Protein AF-A0A8T5JR21-F1 (afdb_monomer)

Sequence (129 aa):
MVYVYMGITGIILCFYLIYIRNKKIENNDYKPICDFNDKINCSKLLISKDYQILRLPFPLIYIVFFLIATVMSIFRYAHYLFYVFIPIVLISVIMLIKFIRKKSYCLIYFLIFMQTLVIFLGSLIWEII

Nearest PDB structures (foldseek):
  6wv8-assembly1_A  TM=8.614E-01  e=2.025E-03  Pseudotevenvirus RB43

Solvent-accessible surface area (backbone atoms only — not comparable to full-atom values): 6922 Å² total; per-residue (Å²): 106,70,50,36,58,49,14,54,52,42,35,52,56,26,52,49,54,52,50,53,38,53,51,33,73,77,32,79,86,59,79,56,90,65,48,79,44,90,49,34,24,35,64,67,46,58,74,34,78,81,33,38,57,93,86,40,51,49,43,61,57,49,35,53,53,23,49,50,42,26,52,32,41,72,74,70,46,41,55,60,44,29,73,67,37,51,66,57,52,54,52,48,51,56,51,50,53,54,28,62,76,65,58,37,39,35,64,67,59,50,50,46,46,52,49,53,49,50,52,32,54,54,16,47,54,61,66,76,108

pLDDT: mean 86.33, std 7.19, range [67.69, 95.5]

Mean predicted aligned error: 5.1 Å

Secondary structure (DSSP, 8-state):
-HHHHHHHHHHHHHHHHHHHHHHHHH-TT---TT--SSSB-HHHHHHSGGGEETTEEHHHHHHHHHHHHHHHHHTT-GGGHHHHHHHHHHHHHHHHHHHHHTT-B-HHHHHHHHHHHHHHHHHHHHHH-

Foldseek 3Di:
DLLLVLLVVLLVLLVVLVVQLVVCVVPVPDDDPQCPDPLRHSNVVSPDPLCDDVNHGLSVVLNVLSVVSNVCVVVVVLLCNLVVLVVVLVSLVVSVVVSVVVSYHHPSSVSSNVSSVCSNVVSVVVNVD

Radius of gyration: 15.21 Å; Cα contacts (8 Å, |Δi|>4): 133; chains: 1; bounding box: 44×27×41 Å

Structure (mmCIF, N/CA/C/O backbone):
data_AF-A0A8T5JR21-F1
#
_entry.id   AF-A0A8T5JR21-F1
#
loop_
_atom_site.group_PDB
_atom_site.id
_atom_site.type_symbol
_atom_site.label_atom_id
_atom_site.label_alt_id
_atom_site.label_comp_id
_atom_site.label_asym_id
_atom_site.label_entity_id
_atom_site.label_seq_id
_atom_site.pdbx_PDB_ins_code
_atom_site.Cartn_x
_atom_site.Cartn_y
_atom_site.Cartn_z
_atom_site.occupancy
_atom_site.B_iso_or_equiv
_atom_site.auth_seq_id
_atom_site.auth_comp_id
_atom_site.auth_asym_id
_atom_site.auth_atom_id
_atom_site.pdbx_PDB_model_num
ATOM 1 N N . MET A 1 1 ? 5.449 -8.678 -17.322 1.00 80.50 1 MET A N 1
ATOM 2 C CA . MET A 1 1 ? 4.143 -9.316 -17.021 1.00 80.50 1 MET A CA 1
ATOM 3 C C . MET A 1 1 ? 3.869 -9.443 -15.524 1.00 80.50 1 MET A C 1
ATOM 5 O O . MET A 1 1 ? 2.746 -9.173 -15.130 1.00 80.50 1 MET A O 1
ATOM 9 N N . VAL A 1 2 ? 4.850 -9.776 -14.673 1.00 88.06 2 VAL A N 1
ATOM 10 C CA . VAL A 1 2 ? 4.652 -9.861 -13.205 1.00 88.06 2 VAL A CA 1
ATOM 11 C C . VAL A 1 2 ? 4.033 -8.584 -12.609 1.00 88.06 2 VAL A C 1
ATOM 13 O O . VAL A 1 2 ? 3.061 -8.675 -11.864 1.00 88.06 2 VAL A O 1
ATOM 16 N N . TYR A 1 3 ? 4.509 -7.397 -13.007 1.00 89.69 3 TYR A N 1
ATOM 17 C CA . TYR A 1 3 ? 3.966 -6.115 -12.528 1.00 89.69 3 TYR A CA 1
ATOM 18 C C . TYR A 1 3 ? 2.492 -5.889 -12.888 1.00 89.69 3 TYR A C 1
ATOM 20 O O . TYR A 1 3 ? 1.773 -5.261 -12.120 1.00 89.69 3 TYR A O 1
ATOM 28 N N . VAL A 1 4 ? 2.020 -6.444 -14.010 1.00 91.69 4 VAL A N 1
ATOM 29 C CA . VAL A 1 4 ? 0.605 -6.375 -14.412 1.00 91.69 4 VAL A CA 1
ATOM 30 C C . VAL A 1 4 ? -0.253 -7.190 -13.445 1.00 91.69 4 VAL A C 1
ATOM 32 O O . VAL A 1 4 ? -1.236 -6.678 -12.919 1.00 91.69 4 VAL A O 1
ATOM 35 N N . TYR A 1 5 ? 0.146 -8.429 -13.137 1.00 92.88 5 TYR A N 1
ATOM 36 C CA . TYR A 1 5 ? -0.575 -9.266 -12.172 1.00 92.88 5 TYR A CA 1
ATOM 37 C C . TYR A 1 5 ? -0.581 -8.654 -10.765 1.00 92.88 5 TYR A C 1
ATOM 39 O O . TYR A 1 5 ? -1.615 -8.652 -10.094 1.00 92.88 5 TYR A O 1
ATOM 47 N N . MET A 1 6 ? 0.550 -8.092 -10.326 1.00 92.75 6 MET A N 1
ATOM 48 C CA . MET A 1 6 ? 0.633 -7.397 -9.038 1.00 9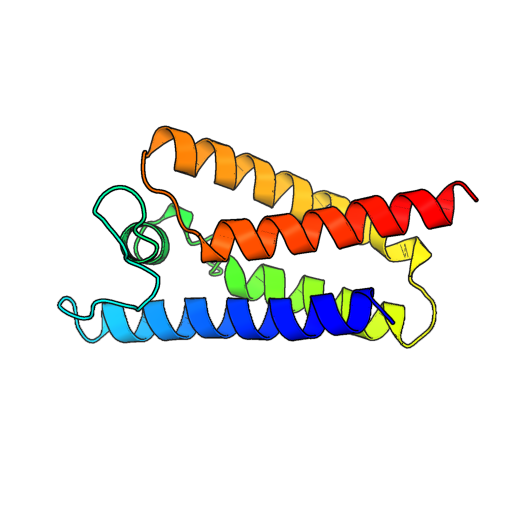2.75 6 MET A CA 1
ATOM 49 C C . MET A 1 6 ? -0.218 -6.127 -9.006 1.00 92.75 6 MET A C 1
ATOM 51 O O . MET A 1 6 ? -0.913 -5.894 -8.024 1.00 92.75 6 MET A O 1
ATOM 55 N N . GLY A 1 7 ? -0.223 -5.344 -10.086 1.00 92.75 7 GLY A N 1
ATOM 56 C CA . GLY A 1 7 ? -1.063 -4.157 -10.205 1.00 92.75 7 GLY A CA 1
ATOM 57 C C . GLY A 1 7 ? -2.553 -4.492 -10.132 1.00 92.75 7 GLY A C 1
ATOM 58 O O . GLY A 1 7 ? -3.271 -3.924 -9.314 1.00 92.75 7 GLY A O 1
ATOM 59 N N . ILE A 1 8 ? -3.014 -5.479 -10.906 1.00 94.69 8 ILE A N 1
ATOM 60 C CA . ILE A 1 8 ? -4.425 -5.902 -10.914 1.00 94.69 8 ILE A CA 1
ATOM 61 C C . ILE A 1 8 ? -4.853 -6.419 -9.535 1.00 94.69 8 ILE A C 1
ATOM 63 O O . ILE A 1 8 ? -5.875 -5.992 -8.998 1.00 94.69 8 ILE A O 1
ATOM 67 N N . THR A 1 9 ? -4.071 -7.318 -8.934 1.00 95.00 9 THR A N 1
ATOM 68 C CA . THR A 1 9 ? -4.394 -7.860 -7.603 1.00 95.00 9 THR A CA 1
ATOM 69 C C . THR A 1 9 ? -4.342 -6.783 -6.518 1.00 95.00 9 THR A C 1
ATOM 71 O O . THR A 1 9 ? -5.226 -6.746 -5.665 1.00 95.00 9 THR A O 1
ATOM 74 N N . GLY A 1 10 ? -3.386 -5.854 -6.588 1.00 94.19 10 GLY A N 1
ATOM 75 C CA . GLY A 1 10 ? -3.304 -4.703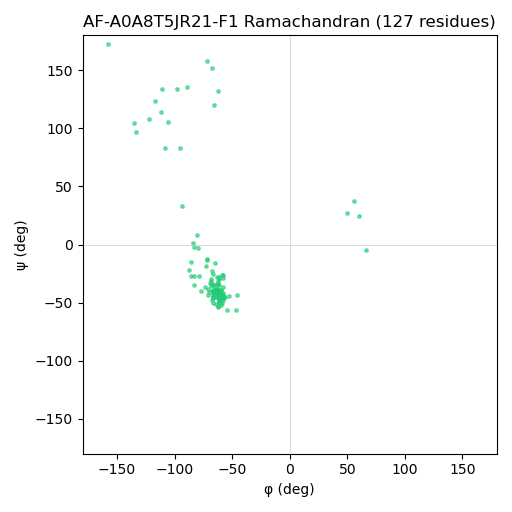 -5.689 1.00 94.19 10 GLY A CA 1
ATOM 76 C C . GLY A 1 10 ? -4.522 -3.785 -5.784 1.00 94.19 10 GLY A C 1
ATOM 77 O O . GLY A 1 10 ? -5.068 -3.377 -4.757 1.00 94.19 10 GLY A O 1
ATOM 78 N N . ILE A 1 11 ? -5.021 -3.529 -6.998 1.00 94.94 11 ILE A N 1
ATOM 79 C CA . ILE A 1 11 ? -6.258 -2.767 -7.228 1.00 94.94 11 ILE A CA 1
ATOM 80 C C . ILE A 1 11 ? -7.458 -3.472 -6.579 1.00 94.94 11 ILE A C 1
ATOM 82 O O . ILE A 1 11 ? -8.222 -2.830 -5.855 1.00 94.94 11 ILE A O 1
ATOM 86 N N . ILE A 1 12 ? -7.602 -4.788 -6.773 1.00 95.50 12 ILE A N 1
ATOM 87 C CA . ILE A 1 12 ? -8.690 -5.581 -6.173 1.00 95.50 12 ILE A CA 1
ATOM 88 C C . ILE A 1 12 ? -8.652 -5.488 -4.641 1.00 95.50 12 ILE A C 1
ATOM 90 O O . ILE A 1 12 ? -9.678 -5.222 -4.010 1.00 95.50 12 ILE A O 1
ATOM 94 N N . LEU A 1 13 ? -7.471 -5.646 -4.031 1.00 93.50 13 LEU A N 1
ATOM 95 C CA . LEU A 1 13 ? -7.305 -5.531 -2.579 1.00 93.50 13 LEU A CA 1
ATOM 96 C C . LEU A 1 13 ? -7.662 -4.127 -2.067 1.00 93.50 13 LEU A C 1
ATOM 98 O O . LEU A 1 13 ? -8.290 -3.994 -1.014 1.00 93.50 13 LEU A O 1
ATOM 102 N N . CYS A 1 14 ? -7.311 -3.078 -2.814 1.00 93.38 14 CYS A N 1
ATOM 103 C CA . CYS A 1 14 ? -7.657 -1.707 -2.451 1.00 93.38 14 CYS A CA 1
ATOM 104 C C . CYS A 1 14 ? -9.169 -1.454 -2.511 1.00 93.38 14 CYS A C 1
ATOM 106 O O . CYS A 1 14 ? -9.727 -0.882 -1.572 1.00 93.38 14 CYS A O 1
ATOM 108 N N . PHE A 1 15 ? -9.849 -1.915 -3.566 1.00 93.44 15 PHE A N 1
ATOM 109 C CA . PHE A 1 15 ? -11.310 -1.833 -3.654 1.00 93.44 15 PHE A CA 1
ATOM 110 C C . PHE A 1 15 ? -11.989 -2.594 -2.522 1.00 93.44 15 PHE A C 1
ATOM 112 O O . PHE A 1 15 ? -12.947 -2.096 -1.931 1.00 93.44 15 PHE A O 1
ATOM 119 N N . TYR A 1 16 ? -11.462 -3.762 -2.162 1.00 91.44 16 TYR A N 1
ATOM 120 C CA . TYR A 1 16 ? -11.985 -4.538 -1.048 1.00 91.44 16 TYR A CA 1
ATOM 121 C C . TYR A 1 16 ? -11.859 -3.798 0.298 1.00 91.44 16 TYR A C 1
ATOM 123 O O . TYR A 1 16 ? -12.814 -3.781 1.075 1.00 91.44 16 TYR A O 1
ATOM 131 N N . LEU A 1 17 ? -10.744 -3.102 0.558 1.00 89.75 17 LEU A N 1
ATOM 132 C CA . LEU A 1 17 ? -10.600 -2.249 1.749 1.00 89.75 17 LEU A CA 1
ATOM 133 C C . LEU A 1 17 ? -11.607 -1.091 1.775 1.00 89.75 17 LEU A C 1
ATOM 135 O O . LEU A 1 17 ? -12.179 -0.799 2.827 1.00 89.75 17 LEU A O 1
ATOM 139 N N . ILE A 1 18 ? -11.847 -0.451 0.626 1.00 90.06 18 ILE A N 1
ATOM 140 C CA . ILE A 1 18 ? -12.844 0.621 0.500 1.00 90.06 18 ILE A CA 1
ATOM 141 C C . ILE A 1 18 ? -14.252 0.072 0.763 1.00 90.06 18 ILE A C 1
ATOM 143 O O . ILE A 1 18 ? -15.004 0.665 1.536 1.00 90.06 18 ILE A O 1
ATOM 147 N N . TYR A 1 19 ? -14.585 -1.083 0.183 1.00 90.06 19 TYR A N 1
ATOM 148 C CA . TYR A 1 19 ? -15.869 -1.752 0.385 1.00 90.06 19 TYR A CA 1
ATOM 149 C C . TYR A 1 19 ? -16.114 -2.088 1.860 1.00 90.06 19 TYR A C 1
ATOM 151 O O . TYR A 1 19 ? -17.152 -1.721 2.410 1.00 90.06 19 TYR A O 1
ATOM 159 N N . ILE A 1 20 ? -15.147 -2.735 2.525 1.00 89.38 20 ILE A N 1
ATOM 160 C CA . ILE A 1 20 ? -15.256 -3.073 3.952 1.00 89.38 20 ILE A CA 1
ATOM 161 C C . ILE A 1 20 ? -15.468 -1.817 4.788 1.00 89.38 20 ILE A C 1
ATOM 163 O O . ILE A 1 20 ? -16.295 -1.825 5.699 1.00 89.38 20 ILE A O 1
ATOM 167 N N . ARG A 1 21 ? -14.727 -0.744 4.494 1.00 87.31 21 ARG A N 1
ATOM 168 C CA . ARG A 1 21 ? -14.862 0.514 5.225 1.00 87.31 21 ARG A CA 1
ATOM 169 C C . ARG A 1 21 ? -16.277 1.061 5.121 1.00 87.31 21 ARG A C 1
ATOM 171 O O . ARG A 1 21 ? -16.865 1.358 6.154 1.00 87.31 21 ARG A O 1
ATOM 178 N N . ASN A 1 22 ? -16.811 1.184 3.908 1.00 87.00 22 ASN A N 1
ATOM 179 C CA . ASN A 1 22 ? -18.152 1.727 3.697 1.00 87.00 22 ASN A CA 1
ATOM 180 C C . ASN A 1 22 ? -19.200 0.865 4.407 1.00 87.00 22 ASN A C 1
ATOM 182 O O . ASN A 1 22 ? -20.002 1.381 5.178 1.00 87.00 22 ASN A O 1
ATOM 186 N N . LYS A 1 23 ? -19.094 -0.459 4.269 1.00 87.88 23 LYS A N 1
ATOM 187 C CA . LYS A 1 23 ? -20.004 -1.398 4.928 1.00 87.88 23 LYS A CA 1
ATOM 188 C C . LYS A 1 23 ? -19.945 -1.326 6.452 1.00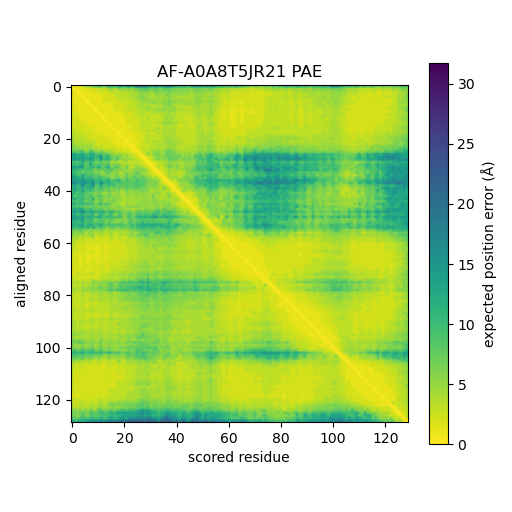 87.88 23 LYS A C 1
ATOM 190 O O . LYS A 1 23 ? -20.960 -1.511 7.110 1.00 87.88 23 LYS A O 1
ATOM 195 N N . LYS A 1 24 ? -18.772 -1.046 7.025 1.00 84.25 24 LYS A N 1
ATOM 196 C CA . LYS A 1 24 ? -18.619 -0.896 8.474 1.00 84.25 24 LYS A CA 1
ATOM 197 C C . LYS A 1 24 ? -19.078 0.462 9.002 1.00 84.25 24 LYS A C 1
ATOM 199 O O . LYS A 1 24 ? -19.484 0.554 10.151 1.00 84.25 24 LYS A O 1
ATOM 204 N N . ILE A 1 25 ? -19.020 1.502 8.171 1.00 84.94 25 ILE A N 1
ATOM 205 C CA . ILE A 1 25 ? -19.631 2.802 8.477 1.00 84.94 25 ILE A CA 1
ATOM 206 C C . ILE A 1 25 ? -21.161 2.670 8.491 1.00 84.94 25 ILE A C 1
ATOM 208 O O . ILE A 1 25 ? -21.809 3.247 9.356 1.00 84.94 25 ILE A O 1
ATOM 212 N N . GLU A 1 26 ? -21.728 1.896 7.561 1.00 88.25 26 GLU A N 1
ATOM 213 C CA . GLU A 1 26 ? -23.172 1.630 7.492 1.00 88.25 26 GLU A CA 1
ATOM 214 C C . GLU A 1 26 ? -23.654 0.670 8.589 1.00 88.25 26 GLU A C 1
ATOM 216 O O . GLU A 1 26 ? -24.751 0.832 9.117 1.00 88.25 26 GLU A O 1
ATOM 221 N N . ASN A 1 27 ? -22.840 -0.325 8.949 1.00 86.94 27 ASN A N 1
ATOM 222 C CA . ASN A 1 27 ? -23.166 -1.318 9.964 1.00 86.94 27 ASN A CA 1
ATOM 223 C C . ASN A 1 27 ? -21.972 -1.556 10.902 1.00 86.94 27 ASN A C 1
ATOM 225 O O . ASN A 1 27 ? -21.017 -2.258 10.554 1.00 86.94 27 ASN A O 1
ATOM 229 N N . ASN A 1 28 ? -22.052 -1.009 12.117 1.00 77.50 28 ASN A N 1
ATOM 230 C CA . ASN A 1 28 ? -20.990 -1.121 13.122 1.00 77.50 28 ASN A CA 1
ATOM 231 C C . ASN A 1 28 ? -20.698 -2.573 13.546 1.00 77.50 28 ASN A C 1
ATOM 233 O O . ASN A 1 28 ? -19.548 -2.885 13.869 1.00 77.50 28 ASN A O 1
ATOM 237 N N . ASP A 1 29 ? -21.691 -3.465 13.474 1.00 81.88 29 ASP A N 1
ATOM 238 C CA . ASP A 1 29 ? -21.556 -4.881 13.841 1.00 81.88 29 ASP A CA 1
ATOM 239 C C . ASP A 1 29 ? -20.977 -5.736 12.703 1.00 81.88 29 ASP A C 1
ATOM 241 O O . ASP A 1 29 ? -20.722 -6.933 12.864 1.00 81.88 29 ASP A O 1
ATOM 245 N N . TYR A 1 30 ? -20.709 -5.138 11.536 1.00 80.50 30 TYR A N 1
ATOM 246 C CA . TYR A 1 30 ? -20.099 -5.851 10.422 1.00 80.50 30 TYR A CA 1
ATOM 247 C C . TYR A 1 30 ? -18.668 -6.298 10.756 1.00 80.50 30 TYR A C 1
ATOM 249 O O . TYR A 1 30 ? -17.757 -5.488 10.993 1.00 80.50 30 TYR A O 1
ATOM 257 N N . LYS A 1 31 ? -18.448 -7.617 10.712 1.00 79.50 31 LYS A N 1
ATOM 258 C CA . LYS A 1 31 ? -17.136 -8.246 10.880 1.00 79.50 31 LYS A CA 1
ATOM 259 C C . LYS A 1 31 ? -16.610 -8.742 9.525 1.00 79.50 31 LYS A C 1
ATOM 261 O O . LYS A 1 31 ? -17.109 -9.739 9.007 1.00 79.50 31 LYS A O 1
ATOM 266 N N . PRO A 1 32 ? -15.630 -8.055 8.916 1.00 80.44 32 PRO A N 1
ATOM 267 C CA . PRO A 1 32 ? -15.045 -8.489 7.656 1.00 80.44 32 PRO A CA 1
ATOM 268 C C . PRO A 1 32 ? -14.157 -9.722 7.840 1.00 80.44 32 PRO A C 1
ATOM 270 O O . PRO A 1 32 ? -13.601 -9.953 8.911 1.00 80.44 32 PRO A O 1
ATOM 273 N N . ILE A 1 33 ? -13.940 -10.460 6.748 1.00 78.56 33 ILE A N 1
ATOM 274 C CA . ILE A 1 33 ? -13.118 -11.686 6.720 1.00 78.56 33 ILE A CA 1
ATOM 275 C C . ILE A 1 33 ? -11.681 -11.425 7.204 1.00 78.56 33 ILE A C 1
ATOM 277 O O . ILE A 1 33 ? -11.031 -12.302 7.759 1.00 78.56 33 ILE A O 1
ATOM 281 N N . CYS A 1 34 ? -11.176 -10.204 7.024 1.00 77.88 34 CYS A N 1
ATOM 282 C CA . CYS A 1 34 ? -9.831 -9.821 7.443 1.00 77.88 34 CYS A CA 1
ATOM 283 C C . CYS A 1 34 ? -9.676 -9.498 8.936 1.00 77.88 34 CYS A C 1
ATOM 285 O O . CYS A 1 34 ? -8.557 -9.215 9.364 1.00 77.88 34 CYS A O 1
ATOM 287 N N . ASP A 1 35 ? -10.761 -9.528 9.715 1.00 81.38 35 ASP A N 1
ATOM 288 C CA . ASP A 1 35 ? -10.721 -9.365 11.168 1.00 81.38 35 ASP A CA 1
ATOM 289 C C . ASP A 1 35 ? -10.679 -10.739 11.851 1.00 81.38 35 ASP A C 1
ATOM 291 O O . ASP A 1 35 ? -11.698 -11.276 12.294 1.00 81.38 35 ASP A O 1
ATOM 295 N N . PHE A 1 36 ? -9.476 -11.306 11.947 1.00 76.44 36 PHE A N 1
ATOM 296 C CA . PHE A 1 36 ? -9.262 -12.620 12.558 1.00 76.44 36 PHE A CA 1
ATOM 297 C C . PHE A 1 36 ? -9.304 -12.571 14.090 1.00 76.44 36 PHE A C 1
ATOM 299 O O . PHE A 1 36 ? -9.844 -13.476 14.722 1.00 76.44 36 PHE A O 1
ATOM 306 N N . ASN A 1 37 ? -8.728 -11.531 14.703 1.00 76.12 37 ASN A N 1
ATOM 307 C CA . ASN A 1 37 ? -8.632 -11.396 16.161 1.00 76.12 37 ASN A CA 1
ATOM 308 C C . ASN A 1 37 ? -8.439 -9.920 16.566 1.00 76.12 37 ASN A C 1
ATOM 310 O O . ASN A 1 37 ? -8.163 -9.076 15.719 1.00 76.12 37 ASN A O 1
ATOM 314 N N . ASP A 1 38 ? -8.490 -9.587 17.855 1.00 69.94 38 ASP A N 1
ATOM 315 C CA . ASP A 1 38 ? -8.348 -8.207 18.346 1.00 69.94 38 ASP A CA 1
ATOM 316 C C . ASP A 1 38 ? -7.028 -7.529 17.960 1.00 69.94 38 ASP A C 1
ATOM 318 O O . ASP A 1 38 ? -6.980 -6.301 17.839 1.00 69.94 38 ASP A O 1
ATOM 322 N N . LYS A 1 39 ? -5.977 -8.332 17.736 1.00 71.25 39 LYS A N 1
ATOM 323 C CA . LYS A 1 39 ? -4.661 -7.888 17.250 1.00 71.25 39 LYS A CA 1
ATOM 324 C C . LYS A 1 39 ? -4.605 -7.731 15.724 1.00 71.25 39 LYS A C 1
ATOM 326 O O . LYS A 1 39 ? -3.899 -6.847 15.244 1.00 71.25 39 LYS A O 1
ATOM 331 N N . ILE A 1 40 ? -5.317 -8.575 14.967 1.00 77.50 40 ILE A N 1
ATOM 332 C CA . ILE A 1 40 ? -5.377 -8.540 13.494 1.00 77.50 40 ILE A CA 1
ATOM 333 C C . ILE A 1 40 ? -6.763 -8.036 13.104 1.00 77.50 40 ILE A C 1
ATOM 335 O O . ILE A 1 40 ? -7.685 -8.819 12.871 1.00 77.50 40 ILE A O 1
ATOM 339 N N . ASN A 1 41 ? -6.904 -6.714 13.112 1.00 78.75 41 ASN A N 1
ATOM 340 C CA . ASN A 1 41 ? -8.172 -6.028 12.934 1.00 78.75 41 ASN A CA 1
ATOM 341 C C . ASN A 1 41 ? -7.989 -4.883 11.930 1.00 78.75 41 ASN A C 1
ATOM 343 O O . ASN A 1 41 ? -7.537 -3.784 12.269 1.00 78.75 41 ASN A O 1
ATOM 347 N N . CYS A 1 42 ? -8.328 -5.164 10.674 1.00 78.75 42 CYS A N 1
ATOM 348 C CA . CYS A 1 42 ? -8.313 -4.179 9.601 1.00 78.75 42 CYS A CA 1
ATOM 349 C C . CYS A 1 42 ? -9.411 -3.134 9.800 1.00 78.75 42 CYS A C 1
ATOM 351 O O . CYS A 1 42 ? -9.219 -1.972 9.461 1.00 78.75 42 CYS A O 1
ATOM 353 N N . SER A 1 43 ? -10.540 -3.491 10.403 1.00 78.62 43 SER A N 1
ATOM 354 C CA . SER A 1 43 ? -11.630 -2.541 10.627 1.00 78.62 43 SER A CA 1
ATOM 355 C C . SER A 1 43 ? -11.251 -1.344 11.499 1.00 78.62 43 SER A C 1
ATOM 357 O O . SER A 1 43 ? -11.583 -0.206 11.166 1.00 78.62 43 SER A O 1
ATOM 359 N N . LYS A 1 44 ? -10.527 -1.583 12.602 1.00 74.75 44 LYS A N 1
ATOM 360 C CA . LYS A 1 44 ? -10.020 -0.515 13.485 1.00 74.75 44 LYS A CA 1
ATOM 361 C C . LYS A 1 44 ? -9.138 0.465 12.711 1.00 74.75 44 LYS A C 1
ATOM 363 O O . LYS A 1 44 ? -9.190 1.670 12.944 1.00 74.75 44 LYS A O 1
ATOM 368 N N . LEU A 1 45 ? -8.360 -0.057 11.766 1.00 77.50 45 LEU A N 1
ATOM 369 C CA . LEU A 1 45 ? -7.497 0.715 10.880 1.00 77.50 45 LEU A CA 1
ATOM 370 C C . LEU A 1 45 ? -8.319 1.593 9.933 1.00 77.50 45 LEU A C 1
ATOM 372 O O . LEU A 1 45 ? -8.082 2.795 9.881 1.00 77.50 45 LEU A O 1
ATOM 376 N N . LEU A 1 46 ? -9.307 1.003 9.253 1.00 78.38 46 LEU A N 1
ATOM 377 C CA . LEU A 1 46 ? -10.161 1.633 8.236 1.00 78.38 46 LEU A CA 1
ATOM 378 C C . LEU A 1 46 ? -11.015 2.797 8.764 1.00 78.38 46 LEU A C 1
ATOM 380 O O . LEU A 1 46 ? -11.319 3.737 8.025 1.00 78.38 46 LEU A O 1
ATOM 384 N N . ILE A 1 47 ? -11.412 2.730 10.036 1.00 78.94 47 ILE A N 1
ATOM 385 C CA . ILE A 1 47 ? -12.199 3.775 10.709 1.00 78.94 47 ILE A CA 1
ATOM 386 C C . ILE A 1 47 ? -11.287 4.850 11.321 1.00 78.94 47 ILE A C 1
ATOM 388 O O . ILE A 1 47 ? -11.710 5.983 11.549 1.00 78.94 47 ILE A O 1
ATOM 392 N N . SER A 1 48 ? -10.014 4.533 11.577 1.00 77.38 48 SER A N 1
ATOM 393 C CA . SER A 1 48 ? -9.092 5.478 12.205 1.00 77.38 48 SER A CA 1
ATOM 394 C C . SER A 1 48 ? -8.771 6.679 11.307 1.00 77.38 48 SER A C 1
ATOM 396 O O . SER A 1 48 ? -8.719 6.568 10.084 1.00 77.38 48 SER A O 1
ATOM 398 N N . LYS A 1 49 ? -8.458 7.830 11.921 1.00 70.38 49 LYS A N 1
ATOM 399 C CA . LYS A 1 49 ? -7.995 9.032 11.197 1.00 70.38 49 LYS A C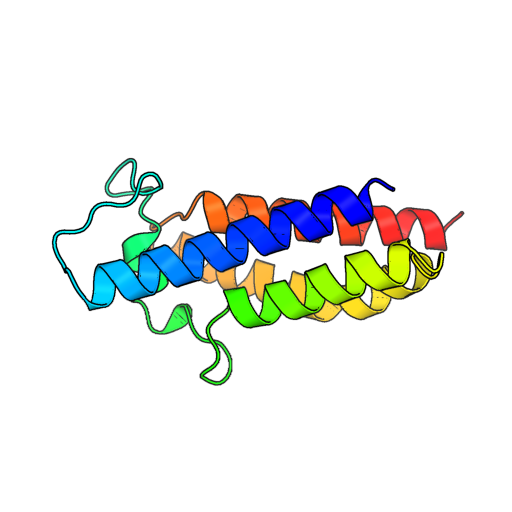A 1
ATOM 400 C C . LYS A 1 49 ? -6.728 8.786 10.371 1.00 70.38 49 LYS A C 1
ATOM 402 O O . LYS A 1 49 ? -6.526 9.453 9.365 1.00 70.38 49 LYS A O 1
ATOM 407 N N . ASP A 1 50 ? -5.905 7.812 10.765 1.00 72.19 50 ASP A N 1
ATOM 408 C CA . ASP A 1 50 ? -4.699 7.440 10.021 1.00 72.19 50 ASP A CA 1
ATOM 409 C C . ASP A 1 50 ? -5.013 6.715 8.707 1.00 72.19 50 ASP A C 1
ATOM 411 O O . ASP A 1 50 ? -4.141 6.617 7.857 1.00 72.19 50 ASP A O 1
ATOM 415 N N . TYR A 1 51 ? -6.248 6.257 8.479 1.00 71.25 51 TYR A N 1
ATOM 416 C CA . TYR A 1 51 ? -6.659 5.709 7.184 1.00 71.25 51 TYR A CA 1
ATOM 417 C C . TYR A 1 51 ? -6.640 6.748 6.051 1.00 71.25 51 TYR A C 1
ATOM 419 O O . TYR A 1 51 ? -6.704 6.387 4.875 1.00 71.25 51 TYR A O 1
ATOM 427 N N . GLN A 1 52 ? -6.579 8.038 6.385 1.00 77.62 52 GLN A N 1
ATOM 428 C CA . GLN A 1 52 ? -6.584 9.124 5.418 1.00 77.62 52 GLN A CA 1
ATOM 429 C C . GLN A 1 52 ? -5.230 9.827 5.364 1.00 77.62 52 GLN A C 1
ATOM 431 O O . GLN A 1 52 ? -4.660 10.208 6.384 1.00 77.62 52 GLN A O 1
ATOM 436 N N . ILE A 1 53 ? -4.756 10.065 4.146 1.00 75.06 53 ILE A N 1
ATOM 437 C CA . ILE A 1 53 ? -3.619 10.930 3.850 1.00 75.06 53 ILE A CA 1
AT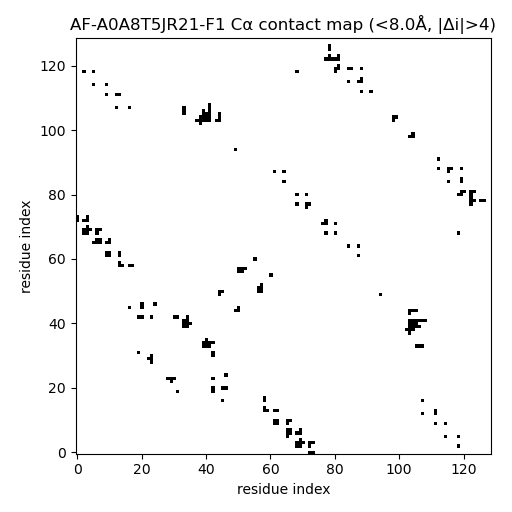OM 438 C C . ILE A 1 53 ? -4.171 12.071 3.008 1.00 75.06 53 ILE A C 1
ATOM 440 O O . ILE A 1 53 ? -4.815 11.838 1.990 1.00 75.06 53 ILE A O 1
ATOM 444 N N . LEU A 1 54 ? -3.969 13.312 3.453 1.00 71.94 54 LEU A N 1
ATOM 445 C CA . LEU A 1 54 ? -4.476 14.494 2.747 1.00 71.94 54 LEU A CA 1
ATOM 446 C C . LEU A 1 54 ? -6.008 14.456 2.511 1.00 71.94 54 LEU A C 1
ATOM 448 O O . LEU A 1 54 ? -6.495 14.855 1.461 1.00 71.94 54 LEU A O 1
ATOM 452 N N . ARG A 1 55 ? -6.773 13.935 3.487 1.00 75.81 55 ARG A N 1
ATOM 453 C CA . ARG A 1 55 ? -8.232 13.656 3.420 1.00 75.81 55 ARG A CA 1
ATOM 454 C C . ARG A 1 55 ? -8.655 12.564 2.430 1.00 75.81 55 ARG A C 1
ATOM 456 O O . ARG A 1 55 ? -9.819 12.165 2.445 1.00 75.81 55 ARG A O 1
ATOM 463 N N . LEU A 1 56 ? -7.735 12.021 1.637 1.00 80.00 56 LEU A N 1
ATOM 464 C CA . LEU A 1 56 ? -8.003 10.890 0.760 1.00 80.00 56 LEU A CA 1
ATOM 465 C C . LEU A 1 56 ? -7.742 9.573 1.497 1.00 80.00 56 LEU A C 1
ATOM 467 O O . LEU A 1 56 ? -6.737 9.443 2.197 1.00 80.00 56 LEU A O 1
ATOM 471 N N . PRO A 1 57 ? -8.632 8.578 1.373 1.00 84.12 57 PRO A N 1
ATOM 472 C CA . PRO A 1 57 ? -8.383 7.257 1.924 1.00 84.12 57 PRO A CA 1
ATOM 473 C C . PRO A 1 57 ? -7.152 6.632 1.255 1.00 84.12 57 PRO A C 1
ATOM 475 O O . PRO A 1 57 ? -7.048 6.610 0.029 1.00 84.12 57 PRO A O 1
ATOM 478 N N . PHE A 1 58 ? -6.239 6.097 2.065 1.00 84.19 58 PHE A N 1
ATOM 479 C CA . PHE A 1 58 ? -4.988 5.481 1.616 1.00 84.19 58 PHE A CA 1
ATOM 480 C C . PHE A 1 58 ? -5.171 4.515 0.422 1.00 84.19 58 PHE A C 1
ATOM 482 O O . PHE A 1 58 ? -4.408 4.642 -0.533 1.00 84.19 58 PHE A O 1
ATOM 489 N N . PRO A 1 59 ? -6.191 3.628 0.366 1.00 89.38 59 PRO A N 1
ATOM 490 C CA . PRO A 1 59 ? -6.302 2.681 -0.740 1.00 89.38 59 PRO A CA 1
ATOM 491 C C . PRO A 1 59 ? -6.594 3.349 -2.084 1.00 89.38 59 PRO A C 1
ATOM 493 O O . PRO A 1 59 ? -6.209 2.803 -3.110 1.00 89.38 59 PRO A O 1
ATOM 496 N N . LEU A 1 60 ? -7.214 4.539 -2.110 1.00 90.06 60 LEU A N 1
ATOM 497 C CA . LEU A 1 60 ? -7.393 5.282 -3.364 1.00 90.06 60 LEU A CA 1
ATOM 498 C C . LEU A 1 60 ? -6.051 5.734 -3.937 1.00 90.06 60 LEU A C 1
ATOM 500 O O . LEU A 1 60 ? -5.847 5.650 -5.144 1.00 90.06 60 LEU A O 1
ATOM 504 N N . ILE A 1 61 ? -5.123 6.160 -3.077 1.00 91.56 61 ILE A N 1
ATOM 505 C CA . ILE A 1 61 ? -3.770 6.527 -3.504 1.00 91.56 61 ILE A CA 1
ATOM 506 C C . ILE A 1 61 ? -3.095 5.300 -4.133 1.00 91.56 61 ILE A C 1
ATOM 508 O O . ILE A 1 61 ? -2.556 5.391 -5.230 1.00 91.56 61 ILE A O 1
ATOM 512 N N . TYR A 1 62 ? -3.200 4.129 -3.500 1.00 92.88 62 TYR A N 1
ATOM 513 C CA . TYR A 1 62 ? -2.578 2.901 -4.009 1.00 92.88 62 TYR A CA 1
ATOM 514 C C . TYR A 1 62 ? -3.204 2.411 -5.312 1.00 92.88 62 TYR A C 1
ATOM 516 O O . TYR A 1 62 ? -2.473 1.926 -6.169 1.00 92.88 62 TYR A O 1
ATOM 524 N N . ILE A 1 63 ? -4.514 2.592 -5.512 1.00 95.00 63 ILE A N 1
ATOM 525 C CA . ILE A 1 63 ? -5.164 2.300 -6.800 1.00 95.00 63 ILE A CA 1
ATOM 526 C C . ILE A 1 63 ? -4.492 3.082 -7.928 1.00 95.00 63 ILE A C 1
ATOM 528 O O . ILE A 1 63 ? -4.182 2.492 -8.959 1.00 95.00 63 ILE A O 1
ATOM 532 N N . VAL A 1 64 ? -4.211 4.375 -7.727 1.00 94.50 64 VAL A N 1
ATOM 533 C CA . VAL A 1 64 ? -3.529 5.196 -8.739 1.00 94.50 64 VAL A CA 1
ATOM 534 C C . VAL A 1 64 ? -2.137 4.635 -9.043 1.00 94.50 64 VAL A C 1
ATOM 536 O O . VAL A 1 64 ? -1.812 4.418 -10.207 1.00 94.50 64 VAL A O 1
ATOM 539 N N . PHE A 1 65 ? -1.339 4.319 -8.019 1.00 94.50 65 PHE A N 1
ATOM 540 C CA . PHE A 1 65 ? 0.006 3.761 -8.216 1.00 94.50 65 PHE A CA 1
ATOM 541 C C . PHE A 1 65 ? -0.005 2.380 -8.884 1.00 94.50 65 PHE A C 1
ATOM 543 O O . PHE A 1 65 ? 0.800 2.126 -9.779 1.00 94.50 65 PHE A O 1
ATOM 550 N N . PHE A 1 66 ? -0.927 1.490 -8.514 1.00 95.50 66 PHE A N 1
ATOM 551 C CA . PHE A 1 66 ? -1.052 0.180 -9.156 1.00 95.50 66 PHE A CA 1
ATOM 552 C C . PHE A 1 66 ? -1.565 0.275 -10.596 1.00 95.50 66 PHE A C 1
ATOM 554 O O . PHE A 1 66 ? -1.148 -0.515 -11.447 1.00 95.50 66 PHE A O 1
ATOM 561 N N . LEU A 1 67 ? -2.422 1.251 -10.897 1.00 95.50 67 LEU A N 1
ATOM 562 C CA . LEU A 1 67 ? -2.870 1.523 -12.260 1.00 95.50 67 LEU A CA 1
ATOM 563 C C . LEU A 1 67 ? -1.707 2.039 -13.114 1.00 95.50 67 LEU A C 1
ATOM 565 O O . LEU A 1 67 ? -1.485 1.515 -14.204 1.00 95.50 67 LEU A O 1
ATOM 569 N N . ILE A 1 68 ? -0.900 2.965 -12.586 1.00 94.56 68 ILE A N 1
ATOM 570 C CA . ILE A 1 68 ? 0.335 3.429 -13.234 1.00 94.56 68 ILE A CA 1
ATOM 571 C C . ILE A 1 68 ? 1.294 2.253 -13.476 1.00 94.56 68 ILE A C 1
ATOM 573 O O . ILE A 1 68 ? 1.757 2.077 -14.601 1.00 94.56 68 ILE A O 1
ATOM 577 N N . ALA A 1 69 ? 1.532 1.395 -12.478 1.00 93.50 69 ALA A N 1
ATOM 578 C CA . ALA A 1 69 ? 2.372 0.203 -12.639 1.00 93.50 69 ALA A CA 1
ATOM 579 C C . ALA A 1 69 ? 1.867 -0.744 -13.730 1.00 93.50 69 ALA A C 1
ATOM 581 O O . ALA A 1 69 ? 2.654 -1.244 -14.536 1.00 93.50 69 ALA A O 1
ATOM 582 N N . THR A 1 70 ? 0.553 -0.957 -13.787 1.00 93.56 70 THR A N 1
ATOM 583 C CA . THR A 1 70 ? -0.078 -1.808 -14.799 1.00 93.56 70 THR A CA 1
ATOM 584 C C . THR A 1 70 ? 0.124 -1.224 -16.196 1.00 93.56 70 THR A C 1
ATOM 586 O O . THR A 1 70 ? 0.629 -1.913 -17.081 1.00 93.56 70 THR A O 1
ATOM 589 N N . VAL A 1 71 ? -0.201 0.059 -16.385 1.00 94.44 71 VAL A N 1
ATOM 590 C CA . VAL A 1 71 ? -0.089 0.758 -17.672 1.00 94.44 71 VAL A CA 1
ATOM 591 C C . VAL A 1 71 ? 1.367 0.808 -18.137 1.00 94.44 71 VAL A C 1
ATOM 593 O O . VAL A 1 71 ? 1.681 0.337 -19.228 1.00 94.44 71 VAL A O 1
ATOM 596 N N . MET A 1 72 ? 2.288 1.290 -17.302 1.00 92.31 72 MET A N 1
ATOM 597 C CA . MET A 1 72 ? 3.703 1.399 -17.671 1.00 92.31 72 MET A CA 1
ATOM 598 C C . MET A 1 72 ? 4.333 0.033 -17.956 1.00 92.31 72 MET A C 1
ATOM 600 O O . MET A 1 72 ? 5.149 -0.082 -18.870 1.00 92.31 72 MET A O 1
ATOM 604 N N . SER A 1 73 ? 3.920 -1.026 -17.248 1.00 90.62 73 SER A N 1
ATOM 605 C CA . SER A 1 73 ? 4.395 -2.379 -17.548 1.00 90.62 73 SER A CA 1
ATOM 606 C C . SER A 1 73 ? 3.887 -2.913 -18.891 1.00 90.62 73 SER A C 1
ATOM 608 O O . SER A 1 73 ? 4.588 -3.735 -19.484 1.00 90.62 73 SER A O 1
ATOM 610 N N . ILE A 1 74 ? 2.706 -2.503 -19.365 1.00 92.44 74 ILE A N 1
ATOM 611 C CA . ILE A 1 74 ? 2.180 -2.891 -20.687 1.00 92.44 74 ILE A CA 1
ATOM 612 C C . ILE A 1 74 ? 2.980 -2.192 -21.792 1.00 92.44 74 ILE A C 1
ATOM 614 O O . ILE A 1 74 ? 3.405 -2.838 -22.747 1.00 92.44 74 ILE A O 1
ATOM 618 N N . PHE A 1 75 ? 3.268 -0.901 -21.618 1.00 92.19 75 PHE A N 1
ATOM 619 C CA . PHE A 1 75 ? 4.039 -0.094 -22.571 1.00 92.19 75 PHE A CA 1
ATOM 620 C C . PHE A 1 75 ? 5.564 -0.275 -22.472 1.00 92.19 75 PHE A C 1
ATOM 622 O O . PHE A 1 75 ? 6.311 0.438 -23.133 1.00 92.19 75 PHE A O 1
ATOM 629 N N . ARG A 1 76 ? 6.041 -1.241 -21.673 1.00 87.56 76 ARG A N 1
ATOM 630 C CA . ARG A 1 76 ? 7.472 -1.533 -21.452 1.00 87.56 76 ARG A CA 1
ATOM 631 C C . ARG A 1 76 ? 8.281 -0.363 -20.866 1.00 87.56 76 ARG A C 1
ATOM 633 O O . ARG A 1 76 ? 9.500 -0.351 -20.971 1.00 87.56 76 ARG A O 1
ATOM 640 N N . TYR A 1 77 ? 7.625 0.555 -20.163 1.00 88.31 77 TYR A N 1
ATOM 641 C CA . TYR A 1 77 ? 8.244 1.651 -19.406 1.00 88.31 77 TYR A CA 1
ATOM 642 C C . TYR A 1 77 ? 8.484 1.277 -17.933 1.00 88.31 77 TYR A C 1
ATOM 644 O O . TYR A 1 77 ? 8.346 2.106 -17.036 1.00 88.31 77 TYR A O 1
ATOM 652 N N . ALA A 1 78 ? 8.787 0.005 -17.657 1.00 83.31 78 ALA A N 1
ATOM 653 C CA . ALA A 1 78 ? 8.882 -0.508 -16.290 1.00 83.31 78 ALA A CA 1
ATOM 654 C C . ALA A 1 78 ? 10.071 0.070 -15.499 1.00 83.31 78 ALA A C 1
ATOM 656 O O . ALA A 1 78 ? 10.010 0.108 -14.275 1.00 83.31 78 ALA A O 1
ATOM 657 N N . HIS A 1 79 ? 11.114 0.560 -16.173 1.00 83.88 79 HIS A N 1
ATOM 658 C CA . HIS A 1 79 ? 12.288 1.176 -15.543 1.00 83.88 79 HIS A CA 1
ATOM 659 C C . HIS A 1 79 ? 11.953 2.475 -14.803 1.00 83.88 79 HIS A C 1
ATOM 661 O O . HIS A 1 79 ? 12.466 2.725 -13.720 1.00 83.88 79 HIS A O 1
ATOM 667 N N . TYR A 1 80 ? 11.011 3.271 -15.310 1.00 88.81 80 TYR A N 1
ATOM 668 C CA . TYR A 1 80 ? 10.584 4.497 -14.629 1.00 88.81 80 TYR A CA 1
ATOM 669 C C . TYR A 1 80 ? 9.747 4.238 -13.366 1.00 88.81 80 TYR A C 1
ATOM 671 O O . TYR A 1 80 ? 9.525 5.162 -12.580 1.00 88.81 80 TYR A O 1
ATOM 679 N N . LEU A 1 81 ? 9.277 3.001 -13.147 1.00 89.94 81 LEU A N 1
ATOM 680 C CA . LEU A 1 81 ? 8.487 2.667 -11.960 1.00 89.94 81 LEU A CA 1
ATOM 681 C C . LEU A 1 81 ? 9.273 2.849 -10.670 1.00 89.94 81 LEU A C 1
ATOM 683 O O . LEU A 1 81 ? 8.655 3.187 -9.663 1.00 89.94 81 LEU A O 1
ATOM 687 N N . PHE A 1 82 ? 10.599 2.710 -10.711 1.00 91.25 82 PHE A N 1
ATOM 688 C CA . PHE A 1 82 ? 11.453 2.947 -9.555 1.00 91.25 82 PHE A CA 1
ATOM 689 C C . PHE A 1 82 ? 11.216 4.349 -8.984 1.00 91.25 82 PHE A C 1
ATOM 691 O O . PHE A 1 82 ? 10.771 4.488 -7.844 1.00 91.25 82 PHE A O 1
ATOM 698 N N . TYR A 1 83 ? 11.378 5.379 -9.817 1.00 91.81 83 TYR A N 1
ATOM 699 C CA . TYR A 1 83 ? 11.194 6.783 -9.440 1.00 91.81 83 TYR A CA 1
ATOM 700 C C . TYR A 1 83 ? 9.776 7.092 -8.967 1.00 91.81 83 TYR A C 1
ATOM 702 O O . TYR A 1 83 ? 9.585 7.784 -7.965 1.00 91.81 83 TYR A O 1
ATOM 710 N N . VAL A 1 84 ? 8.774 6.556 -9.666 1.00 92.88 84 VAL A N 1
ATOM 711 C CA . VAL A 1 84 ? 7.368 6.778 -9.313 1.00 92.88 84 VAL A CA 1
ATOM 712 C C . VAL A 1 84 ? 7.033 6.133 -7.966 1.00 92.88 84 VAL A C 1
ATOM 714 O O . VAL A 1 84 ? 6.242 6.689 -7.207 1.00 92.88 84 VAL A O 1
ATOM 717 N N . PHE A 1 85 ? 7.633 4.987 -7.630 1.00 94.00 85 PHE A N 1
ATOM 718 C CA . PHE A 1 85 ? 7.269 4.230 -6.432 1.00 94.00 85 PHE A CA 1
ATOM 719 C C . PHE A 1 85 ? 7.987 4.675 -5.145 1.00 94.00 85 PHE A C 1
ATOM 721 O O . PHE A 1 85 ? 7.510 4.359 -4.053 1.00 94.00 85 PHE A O 1
ATOM 728 N N . ILE A 1 86 ? 9.066 5.462 -5.225 1.00 92.88 86 ILE A N 1
ATOM 729 C CA . ILE A 1 86 ? 9.752 6.034 -4.047 1.00 92.88 86 ILE A CA 1
ATOM 730 C C . ILE A 1 86 ? 8.777 6.670 -3.031 1.00 92.88 86 ILE A C 1
ATOM 732 O O . ILE A 1 86 ? 8.780 6.257 -1.864 1.00 92.88 86 ILE A O 1
ATOM 736 N N . PRO A 1 87 ? 7.916 7.642 -3.409 1.00 92.19 87 PRO A N 1
ATOM 737 C CA . PRO A 1 87 ? 7.029 8.295 -2.449 1.00 92.19 87 PRO A CA 1
ATOM 738 C C . PRO A 1 87 ? 6.025 7.326 -1.822 1.00 92.19 87 PRO A C 1
ATOM 740 O O . PRO A 1 87 ? 5.747 7.432 -0.625 1.00 92.19 87 PRO A O 1
ATOM 743 N N . ILE A 1 88 ? 5.489 6.370 -2.592 1.00 92.81 88 ILE A N 1
ATOM 744 C CA . ILE A 1 88 ? 4.476 5.453 -2.066 1.00 92.81 88 ILE A CA 1
ATOM 745 C C . ILE A 1 88 ? 5.082 4.471 -1.065 1.00 92.81 88 ILE A C 1
ATOM 747 O O . ILE A 1 88 ? 4.473 4.252 -0.023 1.00 92.81 88 ILE A O 1
ATOM 751 N N . VAL A 1 89 ? 6.303 3.981 -1.308 1.00 93.50 89 VAL A N 1
ATOM 752 C CA . VAL A 1 89 ? 7.035 3.108 -0.375 1.00 93.50 89 VAL A CA 1
ATOM 753 C C . VAL A 1 89 ? 7.333 3.833 0.939 1.00 93.50 89 VAL A C 1
ATOM 755 O O . VAL A 1 89 ? 7.083 3.284 2.013 1.00 93.50 89 VAL A O 1
ATOM 758 N N . LEU A 1 90 ? 7.805 5.084 0.881 1.00 91.88 90 LEU A N 1
ATOM 759 C CA . LEU A 1 90 ? 8.054 5.896 2.079 1.00 91.88 90 LEU A CA 1
ATOM 760 C C . LEU A 1 90 ? 6.780 6.073 2.912 1.00 91.88 90 LEU A C 1
ATOM 762 O O . LEU A 1 90 ? 6.783 5.850 4.126 1.00 91.88 90 LEU A O 1
ATOM 766 N N . ILE A 1 91 ? 5.667 6.406 2.252 1.00 89.56 91 ILE A N 1
ATOM 767 C CA . ILE A 1 91 ? 4.351 6.487 2.890 1.00 89.56 91 ILE A CA 1
ATOM 768 C C . ILE A 1 91 ? 3.974 5.139 3.512 1.00 89.56 91 ILE A C 1
ATOM 770 O O . ILE A 1 91 ? 3.514 5.109 4.658 1.00 89.56 91 ILE A O 1
ATOM 774 N N . SER A 1 92 ? 4.185 4.024 2.801 1.00 89.69 92 SER A N 1
ATOM 775 C CA . SER A 1 92 ? 3.858 2.695 3.316 1.00 89.69 92 SER A CA 1
ATOM 776 C C . SER A 1 92 ? 4.582 2.386 4.623 1.00 89.69 92 SER A C 1
ATOM 778 O O . SER A 1 92 ? 3.956 1.887 5.562 1.00 89.69 92 SER A O 1
ATOM 780 N N . VAL A 1 93 ? 5.882 2.695 4.688 1.00 90.44 93 VAL A N 1
ATOM 781 C CA . VAL A 1 93 ? 6.745 2.439 5.850 1.00 90.44 93 VAL A CA 1
ATOM 782 C C . VAL A 1 93 ? 6.324 3.293 7.043 1.00 90.44 93 VAL A C 1
ATOM 784 O O . VAL A 1 93 ? 6.164 2.770 8.147 1.00 90.44 93 VAL A O 1
ATOM 787 N N . ILE A 1 94 ? 6.066 4.588 6.835 1.00 88.38 94 ILE A N 1
ATOM 788 C CA . ILE A 1 94 ? 5.590 5.493 7.897 1.00 88.38 94 ILE A CA 1
ATOM 789 C C . ILE A 1 94 ? 4.287 4.965 8.509 1.00 88.38 94 ILE A C 1
ATOM 791 O O . ILE A 1 94 ? 4.119 4.925 9.731 1.00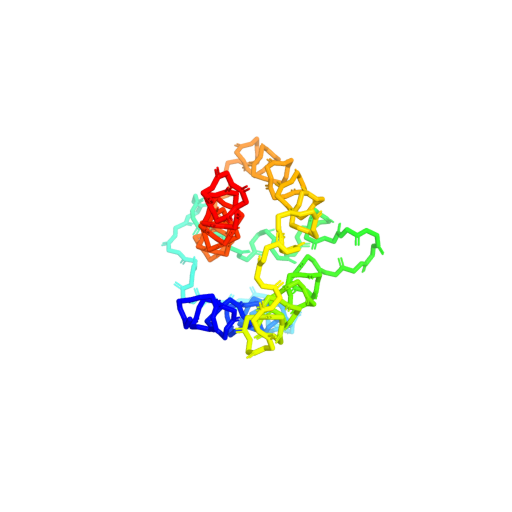 88.38 94 ILE A O 1
ATOM 795 N N . MET A 1 95 ? 3.364 4.530 7.656 1.00 83.62 95 MET A N 1
ATOM 796 C CA . MET A 1 95 ? 2.084 3.969 8.072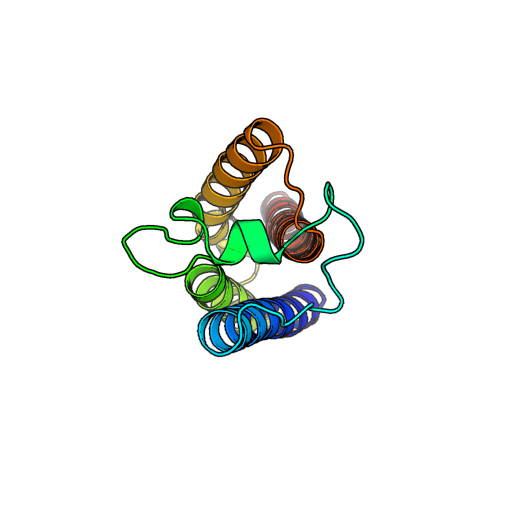 1.00 83.62 95 MET A CA 1
ATOM 797 C C . MET A 1 95 ? 2.252 2.641 8.817 1.00 83.62 95 MET A C 1
ATOM 799 O O . MET A 1 95 ? 1.629 2.448 9.860 1.00 83.62 95 MET A O 1
ATOM 803 N N . LEU A 1 96 ? 3.152 1.765 8.362 1.00 84.62 96 LEU A N 1
ATOM 804 C CA . LEU A 1 96 ? 3.474 0.519 9.059 1.00 84.62 96 LEU A CA 1
ATOM 805 C C . LEU A 1 96 ? 3.984 0.785 10.486 1.00 84.62 96 LEU A C 1
ATOM 807 O O . LEU A 1 96 ? 3.512 0.157 11.433 1.00 84.62 96 LEU A O 1
ATOM 811 N N . ILE A 1 97 ? 4.873 1.768 10.664 1.00 85.62 97 ILE A N 1
ATOM 812 C CA . ILE A 1 97 ? 5.378 2.176 11.987 1.00 85.62 97 ILE A CA 1
ATOM 813 C C . ILE A 1 97 ? 4.230 2.663 12.884 1.00 85.62 97 ILE A C 1
ATOM 815 O O . ILE A 1 97 ? 4.145 2.279 14.055 1.00 85.62 97 ILE A O 1
ATOM 819 N N . LYS A 1 98 ? 3.311 3.477 12.347 1.00 83.06 98 LYS A N 1
ATOM 820 C CA . LYS A 1 98 ? 2.115 3.920 13.084 1.00 83.06 98 LYS A CA 1
ATOM 821 C C . LYS A 1 98 ? 1.239 2.740 13.514 1.00 83.06 98 LYS A C 1
ATOM 823 O O . LYS A 1 98 ? 0.733 2.737 14.636 1.00 83.06 98 LYS A O 1
ATOM 828 N N . PHE A 1 99 ? 1.077 1.733 12.660 1.00 78.75 99 PHE A N 1
ATOM 829 C CA . PHE A 1 99 ? 0.262 0.555 12.963 1.00 78.75 99 PHE A CA 1
ATOM 830 C C . PHE A 1 99 ? 0.885 -0.340 14.028 1.00 78.75 99 PHE A C 1
ATOM 832 O O . PHE A 1 99 ? 0.185 -0.748 14.958 1.00 78.75 99 PHE A O 1
ATOM 839 N N . ILE A 1 100 ? 2.203 -0.549 13.969 1.00 81.81 100 ILE A N 1
ATOM 840 C CA . ILE A 1 100 ? 2.946 -1.260 15.016 1.00 81.81 100 ILE A CA 1
ATOM 841 C C . ILE A 1 100 ? 2.762 -0.547 16.366 1.00 81.81 100 ILE A C 1
ATOM 843 O O . ILE A 1 100 ? 2.440 -1.194 17.364 1.00 81.81 100 ILE A O 1
ATOM 847 N N . ARG A 1 101 ? 2.848 0.793 16.401 1.00 83.12 101 ARG A N 1
ATOM 848 C CA . ARG A 1 101 ? 2.600 1.581 17.627 1.00 83.12 101 ARG A CA 1
ATOM 849 C C . ARG A 1 101 ? 1.179 1.420 18.174 1.00 83.12 101 ARG A C 1
ATOM 851 O O . ARG A 1 101 ? 1.001 1.394 19.388 1.00 83.12 101 ARG A O 1
ATOM 858 N N . LYS A 1 102 ? 0.172 1.271 17.307 1.00 77.81 102 LYS A N 1
ATOM 859 C CA . LYS A 1 102 ? -1.235 1.057 17.698 1.00 77.81 102 LYS A CA 1
ATOM 860 C C . LYS A 1 102 ? -1.594 -0.401 18.007 1.00 77.81 102 LYS A C 1
ATOM 862 O O . LYS A 1 102 ? -2.759 -0.678 18.295 1.00 77.81 102 LYS A O 1
ATOM 867 N N . LYS A 1 103 ? -0.633 -1.335 17.927 1.00 76.44 103 LYS A N 1
ATOM 868 C CA . LYS A 1 103 ? -0.825 -2.784 18.148 1.00 76.44 103 LYS A CA 1
ATOM 869 C C . LYS A 1 103 ? -2.003 -3.380 17.357 1.00 76.44 103 LYS A C 1
ATOM 871 O O . LYS A 1 103 ? -2.606 -4.361 17.785 1.00 76.44 103 LYS A O 1
ATOM 876 N N . SER A 1 104 ? -2.338 -2.768 16.222 1.00 75.50 104 SER A N 1
ATOM 877 C CA . SER A 1 104 ? -3.452 -3.157 15.358 1.00 75.50 104 SER A CA 1
ATOM 878 C C . SER A 1 104 ? -2.887 -3.441 13.975 1.00 75.50 104 SER A C 1
ATOM 880 O O . SER A 1 104 ? -2.460 -2.522 13.278 1.00 75.50 104 SER A O 1
ATOM 882 N N . TY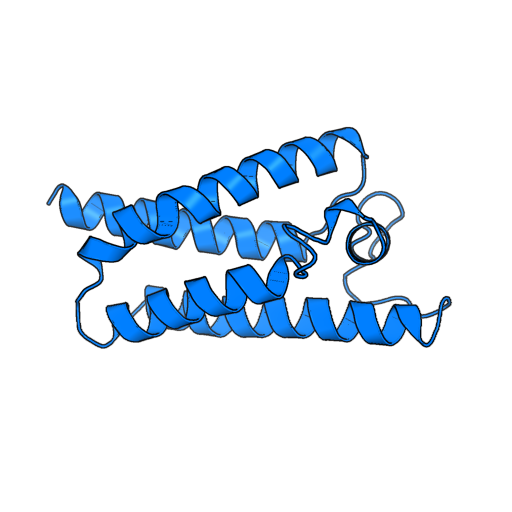R A 1 105 ? -2.846 -4.715 13.597 1.00 79.50 105 TYR A N 1
ATOM 883 C CA . TYR A 1 105 ? -2.282 -5.164 12.329 1.00 79.50 105 TYR A CA 1
ATOM 884 C C . TYR A 1 105 ? -3.399 -5.374 11.309 1.00 79.50 105 TYR A C 1
ATOM 886 O O . TYR A 1 105 ? -4.409 -6.004 11.616 1.00 79.50 105 TYR A O 1
ATOM 894 N N . CYS A 1 106 ? -3.212 -4.880 10.085 1.00 84.44 106 CYS A N 1
ATOM 895 C CA . CYS A 1 106 ? -4.095 -5.205 8.971 1.00 84.44 106 CYS A CA 1
ATOM 896 C C . CYS A 1 106 ? -3.350 -6.054 7.944 1.00 84.44 106 CYS A C 1
ATOM 898 O O . CYS A 1 106 ? -2.425 -5.579 7.284 1.00 84.44 106 CYS A O 1
ATOM 900 N N . LEU A 1 107 ? -3.779 -7.308 7.796 1.00 86.06 107 LEU A N 1
ATOM 901 C CA . LEU A 1 107 ? -3.137 -8.274 6.904 1.00 86.06 107 LEU A CA 1
ATOM 902 C C . LEU A 1 107 ? -3.216 -7.833 5.437 1.00 86.06 107 LEU A C 1
ATOM 904 O O . LEU A 1 107 ? -2.243 -7.943 4.704 1.00 86.06 107 LEU A O 1
ATOM 908 N N . ILE A 1 108 ? -4.342 -7.254 5.021 1.00 90.25 108 ILE A N 1
ATOM 909 C CA . ILE A 1 108 ? -4.525 -6.776 3.643 1.00 90.25 108 ILE A CA 1
ATOM 910 C C . ILE A 1 108 ? -3.610 -5.596 3.334 1.00 90.25 108 ILE A C 1
ATOM 912 O O . ILE A 1 108 ? -3.004 -5.547 2.270 1.00 90.25 108 ILE A O 1
ATOM 916 N N . TYR A 1 109 ? -3.480 -4.660 4.275 1.00 88.19 109 TYR A N 1
ATOM 917 C CA . TYR A 1 109 ? -2.539 -3.554 4.139 1.00 88.19 109 TYR A CA 1
ATOM 918 C C . TYR A 1 109 ? -1.109 -4.078 3.984 1.00 88.19 109 TYR A C 1
ATOM 920 O O . TYR A 1 109 ? -0.361 -3.606 3.135 1.00 88.19 109 TYR A O 1
ATOM 928 N N . PHE A 1 110 ? -0.740 -5.079 4.785 1.00 89.06 110 PHE A N 1
ATOM 929 C CA . PHE A 1 110 ? 0.569 -5.710 4.693 1.00 89.06 110 PHE A CA 1
ATOM 930 C C . PHE A 1 110 ? 0.788 -6.395 3.335 1.00 89.06 110 PHE A C 1
ATOM 932 O O . PHE A 1 110 ? 1.857 -6.248 2.755 1.00 89.06 110 PHE A O 1
ATOM 939 N N . LEU A 1 111 ? -0.227 -7.069 2.782 1.00 91.81 111 LEU A N 1
ATOM 940 C CA . LEU A 1 111 ? -0.161 -7.638 1.431 1.00 91.81 111 LEU A CA 1
ATOM 941 C C . LEU A 1 111 ? 0.044 -6.561 0.360 1.00 91.81 111 LEU A C 1
ATOM 943 O O . LEU A 1 111 ? 0.919 -6.713 -0.489 1.00 91.81 111 LEU A O 1
ATOM 947 N N . ILE A 1 112 ? -0.710 -5.460 0.430 1.00 92.94 112 ILE A N 1
ATOM 948 C CA . ILE A 1 112 ? -0.545 -4.310 -0.471 1.00 92.94 112 ILE A CA 1
ATOM 949 C C . ILE A 1 112 ? 0.881 -3.757 -0.367 1.00 92.94 112 ILE A C 1
ATOM 951 O O . ILE A 1 112 ? 1.534 -3.556 -1.385 1.00 92.94 112 ILE A O 1
ATOM 955 N N . PHE A 1 113 ? 1.395 -3.580 0.853 1.00 91.94 113 PHE A N 1
ATOM 956 C CA . PHE A 1 113 ? 2.765 -3.127 1.088 1.00 91.94 113 PHE A CA 1
ATOM 957 C C . PHE A 1 113 ? 3.811 -4.074 0.486 1.00 91.94 113 PHE A C 1
ATOM 959 O O . PHE A 1 113 ? 4.737 -3.613 -0.179 1.00 91.94 113 PHE A O 1
ATOM 966 N N . MET A 1 114 ? 3.651 -5.388 0.668 1.00 93.00 114 MET A N 1
ATOM 967 C CA . MET A 1 114 ? 4.552 -6.379 0.076 1.00 93.00 114 MET A CA 1
ATOM 968 C C . MET A 1 114 ? 4.533 -6.310 -1.454 1.00 93.00 114 MET A C 1
ATOM 970 O O . MET A 1 114 ? 5.591 -6.333 -2.075 1.00 93.00 114 MET A O 1
ATOM 974 N N . GLN A 1 115 ? 3.361 -6.152 -2.076 1.00 94.25 115 GLN A N 1
ATOM 975 C CA . GLN A 1 115 ? 3.265 -5.954 -3.526 1.00 94.25 115 GLN A CA 1
ATOM 976 C C . GLN A 1 115 ? 3.978 -4.677 -3.977 1.00 94.25 115 GLN A C 1
ATOM 978 O O . GLN A 1 115 ? 4.728 -4.704 -4.951 1.00 94.25 115 GLN A O 1
ATOM 983 N N . THR A 1 116 ? 3.793 -3.569 -3.255 1.00 93.94 116 THR A N 1
ATOM 984 C CA . THR A 1 116 ? 4.484 -2.307 -3.539 1.00 9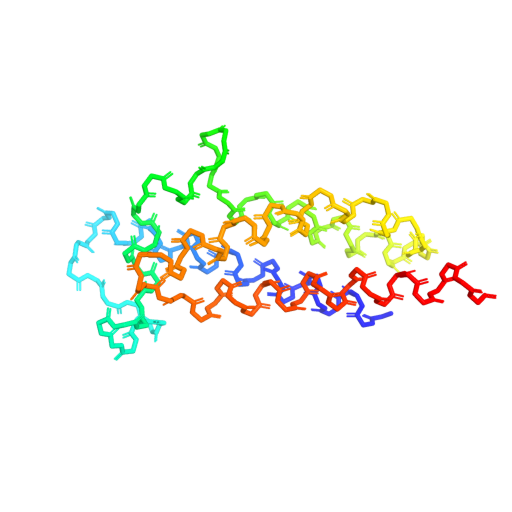3.94 116 THR A CA 1
ATOM 985 C C . THR A 1 116 ? 6.004 -2.464 -3.445 1.00 93.94 116 THR A C 1
ATOM 987 O O . THR A 1 116 ? 6.712 -1.996 -4.336 1.00 93.94 116 THR A O 1
ATOM 990 N N . LEU A 1 117 ? 6.514 -3.166 -2.426 1.00 92.88 117 LEU A N 1
ATOM 991 C CA . LEU A 1 117 ? 7.946 -3.445 -2.286 1.00 92.88 117 LEU A CA 1
ATOM 992 C C . LEU A 1 117 ? 8.494 -4.308 -3.424 1.00 92.88 117 LEU A C 1
ATOM 994 O O . LEU A 1 117 ? 9.578 -4.021 -3.922 1.00 92.88 117 LEU A O 1
ATOM 998 N N . VAL A 1 118 ? 7.765 -5.343 -3.851 1.00 93.38 118 VAL A N 1
ATOM 999 C CA . VAL A 1 118 ? 8.224 -6.204 -4.951 1.00 93.38 118 VAL A CA 1
ATOM 1000 C C . VAL A 1 118 ? 8.267 -5.438 -6.274 1.00 93.38 118 VAL A C 1
ATOM 1002 O O . VAL A 1 118 ? 9.232 -5.587 -7.019 1.00 93.38 118 VAL A O 1
ATOM 1005 N N . ILE A 1 119 ? 7.276 -4.582 -6.556 1.00 92.38 119 ILE A N 1
ATOM 1006 C CA . ILE A 1 119 ? 7.307 -3.713 -7.744 1.00 92.38 119 ILE A CA 1
ATOM 1007 C C . ILE A 1 119 ? 8.519 -2.776 -7.680 1.00 92.38 119 ILE A C 1
ATOM 1009 O O . ILE A 1 119 ? 9.267 -2.684 -8.649 1.00 92.38 119 ILE A O 1
ATOM 1013 N N . PHE A 1 120 ? 8.749 -2.136 -6.531 1.00 93.88 120 PHE A N 1
ATOM 1014 C CA . PHE A 1 120 ? 9.855 -1.201 -6.337 1.00 93.88 120 PHE A CA 1
ATOM 1015 C C . PHE A 1 120 ? 11.231 -1.869 -6.495 1.00 93.88 120 PHE A C 1
ATOM 1017 O O . PHE A 1 120 ? 12.034 -1.442 -7.323 1.00 93.88 120 PHE A O 1
ATOM 1024 N N . LEU A 1 121 ? 11.495 -2.957 -5.766 1.00 92.44 121 LEU A N 1
ATOM 1025 C CA . LEU A 1 121 ? 12.773 -3.674 -5.840 1.00 92.44 121 LEU A CA 1
ATOM 1026 C C . LEU A 1 121 ? 12.985 -4.325 -7.210 1.00 92.44 121 LEU A C 1
ATOM 1028 O O . LEU A 1 121 ? 14.090 -4.285 -7.742 1.00 92.44 121 LEU A O 1
ATOM 1032 N N . GLY A 1 122 ? 11.928 -4.879 -7.810 1.00 90.75 122 GLY A N 1
ATOM 1033 C CA . GLY A 1 122 ? 11.993 -5.421 -9.165 1.00 90.75 122 GLY A CA 1
ATOM 1034 C C . GLY A 1 122 ? 12.338 -4.349 -10.200 1.00 90.75 122 GLY A C 1
ATOM 1035 O O . GLY A 1 122 ? 13.131 -4.606 -11.105 1.00 90.75 122 GLY A O 1
ATOM 1036 N N . SER A 1 123 ? 11.781 -3.141 -10.057 1.00 89.56 123 SER A N 1
ATOM 1037 C CA . SER A 1 123 ? 12.102 -2.019 -10.946 1.00 89.56 123 SER A CA 1
ATOM 1038 C C . SER A 1 123 ? 13.539 -1.518 -10.775 1.00 89.56 123 SER A C 1
ATOM 1040 O O . SER A 1 123 ? 14.174 -1.209 -11.775 1.00 89.56 123 SER A O 1
ATOM 1042 N N . LEU A 1 124 ? 14.081 -1.537 -9.549 1.00 88.88 124 LEU A N 1
ATOM 1043 C CA . LEU A 1 124 ? 15.475 -1.178 -9.268 1.00 88.88 124 LEU A CA 1
ATOM 1044 C C . LEU A 1 124 ? 16.467 -2.144 -9.932 1.00 88.88 124 LEU A C 1
ATOM 1046 O O . LEU A 1 124 ? 17.457 -1.712 -10.512 1.00 88.88 124 LEU A O 1
ATOM 1050 N N . ILE A 1 125 ? 16.200 -3.454 -9.877 1.00 86.88 125 ILE A N 1
ATOM 1051 C CA . ILE A 1 125 ? 17.067 -4.464 -10.511 1.00 86.88 125 ILE A CA 1
ATOM 1052 C C . ILE A 1 125 ? 17.165 -4.221 -12.023 1.00 86.88 125 ILE A C 1
ATOM 1054 O O . ILE A 1 125 ? 18.240 -4.361 -12.594 1.00 86.88 125 ILE A O 1
ATOM 1058 N N . TRP A 1 126 ? 16.060 -3.829 -12.660 1.00 78.50 126 TRP A N 1
ATOM 1059 C CA . TRP A 1 126 ? 16.015 -3.555 -14.098 1.00 78.50 126 TRP A CA 1
ATOM 1060 C C . TRP A 1 126 ? 16.727 -2.259 -14.504 1.00 78.50 126 TRP A C 1
ATOM 1062 O O . TRP A 1 126 ? 17.017 -2.068 -15.676 1.00 78.50 126 TRP A O 1
ATOM 1072 N N . GLU A 1 127 ? 16.963 -1.346 -13.565 1.00 76.88 127 GLU A N 1
ATOM 1073 C CA . GLU A 1 127 ? 17.708 -0.111 -13.822 1.00 76.88 127 GLU A CA 1
ATOM 1074 C C . GLU A 1 127 ? 19.225 -0.311 -13.695 1.00 76.88 127 GLU A C 1
ATOM 1076 O O . GLU A 1 127 ? 20.000 0.398 -14.331 1.00 76.88 127 GLU A O 1
ATOM 1081 N N . ILE A 1 128 ? 19.652 -1.278 -12.877 1.00 76.25 128 ILE A N 1
ATOM 1082 C CA . ILE A 1 128 ? 21.069 -1.585 -12.635 1.00 76.25 128 ILE A CA 1
ATOM 1083 C C . ILE A 1 128 ? 21.660 -2.497 -13.730 1.00 76.25 128 ILE A C 1
ATOM 1085 O O . ILE A 1 128 ? 22.873 -2.465 -13.943 1.00 76.25 128 ILE A O 1
ATOM 1089 N N . ILE A 1 129 ? 20.830 -3.316 -14.389 1.00 67.69 129 ILE A N 1
ATOM 1090 C CA . ILE A 1 129 ? 21.212 -4.245 -15.474 1.00 67.69 129 ILE A CA 1
ATOM 1091 C C . ILE A 1 129 ? 21.069 -3.557 -16.831 1.00 67.69 129 ILE A C 1
ATOM 1093 O O . ILE A 1 129 ? 22.031 -3.648 -17.626 1.00 67.69 129 ILE A O 1
#